Protein AF-A0A7Y2NWB9-F1 (afdb_monomer_lite)

Foldseek 3Di:
DDDDDDPDDPPDDDPDDDPDDPDDPPPPDDDDDDDPDPDDLVVLLVVLVVLLVVLVVLCVVLVLVVPDDDPVLVVVLVVLVVVLVVLVVVLVVCVVPPDPPSSVVNSVSSNVNSVSSVVNSCSSVVVVVVVVD

Secondary structure (DSSP, 8-state):
---------------------S--SSTT-PPP--------HHHHHHHHHHHHHHHHHHHHHH-GGGG---HHHHHHHHHHHHHHHHHHHHHHHHHHS--TTHHHHHHHHHHHHHHHHHHHHHHHHHHHHHH--

Sequence (133 aa):
MAVRRRRFAWSGAGTLALAASIVLVILLSPEPRVTPTVPDPQAELEAAMLQSQLLEEVLIEYEPERRVTDGYTARVVAELEDRISALDQELQVIQLTPAPTADRELLQLWRQRVGLMDALVNVHLTRASNVGL

Radius of gyration: 21.29 Å; chains: 1; bounding box: 44×52×68 Å

pLDDT: mean 75.49, std 19.48, range [40.38, 97.62]

Structure (mmCIF, N/CA/C/O backbone):
data_AF-A0A7Y2NWB9-F1
#
_entry.id   AF-A0A7Y2NWB9-F1
#
loop_
_atom_site.group_PDB
_atom_site.id
_atom_site.type_symbol
_atom_site.label_atom_id
_atom_site.label_alt_id
_atom_site.label_comp_id
_atom_site.label_asym_id
_atom_site.label_entity_id
_atom_site.label_seq_id
_atom_site.pdbx_PDB_ins_code
_atom_site.Cartn_x
_atom_site.Cartn_y
_atom_site.Cartn_z
_atom_site.occupancy
_atom_site.B_iso_or_equiv
_atom_site.auth_seq_id
_atom_site.auth_comp_id
_atom_site.auth_asym_id
_atom_site.auth_atom_id
_atom_site.pdbx_PDB_model_num
ATOM 1 N N . MET A 1 1 ? 22.332 26.633 -47.215 1.00 41.66 1 MET A N 1
ATOM 2 C CA . MET A 1 1 ? 21.721 25.288 -47.226 1.00 41.66 1 MET A CA 1
ATOM 3 C C . MET A 1 1 ? 20.754 25.192 -46.062 1.00 41.66 1 MET A C 1
ATOM 5 O O . MET A 1 1 ? 21.176 25.359 -44.929 1.00 41.66 1 MET A O 1
ATOM 9 N N . ALA A 1 2 ? 19.463 25.032 -46.342 1.00 42.62 2 ALA A N 1
ATOM 10 C CA . ALA A 1 2 ? 18.417 24.911 -45.333 1.00 42.62 2 ALA A CA 1
ATOM 11 C C . ALA A 1 2 ? 17.910 23.468 -45.327 1.00 42.62 2 ALA A C 1
ATOM 13 O O . ALA A 1 2 ? 17.417 22.999 -46.350 1.00 42.62 2 ALA A O 1
ATOM 14 N N . VAL A 1 3 ? 17.993 22.787 -44.184 1.00 48.12 3 VAL A N 1
ATOM 15 C CA . VAL A 1 3 ? 17.208 21.573 -43.942 1.00 48.12 3 VAL A CA 1
ATOM 16 C C . VAL A 1 3 ? 16.238 21.864 -42.806 1.00 48.12 3 VAL A C 1
ATOM 18 O O . VAL A 1 3 ? 16.602 22.235 -41.693 1.00 48.12 3 VAL A O 1
ATOM 21 N N . ARG A 1 4 ? 14.965 21.786 -43.186 1.00 43.06 4 ARG A N 1
ATOM 22 C CA . ARG A 1 4 ? 13.755 22.038 -42.412 1.00 43.06 4 ARG A CA 1
ATOM 23 C C . ARG A 1 4 ? 13.533 20.943 -41.365 1.00 43.06 4 ARG A C 1
ATOM 25 O O . ARG A 1 4 ? 13.778 19.769 -41.608 1.00 43.06 4 ARG A O 1
ATOM 32 N N . ARG A 1 5 ? 12.947 21.375 -40.247 1.00 52.31 5 ARG A N 1
ATOM 33 C CA . ARG A 1 5 ? 12.310 20.593 -39.176 1.00 52.31 5 ARG A CA 1
ATOM 34 C C . ARG A 1 5 ? 11.538 19.367 -39.679 1.00 52.31 5 ARG A C 1
ATOM 36 O O . ARG A 1 5 ? 10.712 19.508 -40.577 1.00 52.31 5 ARG A O 1
ATOM 43 N N . ARG A 1 6 ? 11.598 18.270 -38.920 1.00 49.06 6 ARG A N 1
ATOM 44 C CA . ARG A 1 6 ? 10.420 17.430 -38.656 1.00 49.06 6 ARG A CA 1
ATOM 45 C C . ARG A 1 6 ? 10.377 17.045 -37.180 1.00 49.06 6 ARG A C 1
ATOM 47 O O . ARG A 1 6 ? 11.018 16.108 -36.732 1.00 49.06 6 ARG A O 1
ATOM 54 N N . ARG A 1 7 ? 9.596 17.835 -36.439 1.00 48.62 7 ARG A N 1
ATOM 55 C CA . ARG A 1 7 ? 8.958 17.427 -35.188 1.00 48.62 7 ARG A CA 1
ATOM 56 C C . ARG A 1 7 ? 8.039 16.267 -35.547 1.00 48.62 7 ARG A C 1
ATOM 58 O O . ARG A 1 7 ? 7.064 16.490 -36.260 1.00 48.62 7 ARG A O 1
ATOM 65 N N . PHE A 1 8 ? 8.375 15.057 -35.125 1.00 47.62 8 PHE A N 1
ATOM 66 C CA . PHE A 1 8 ? 7.454 13.938 -35.227 1.00 47.62 8 PHE A CA 1
ATOM 67 C C . PHE A 1 8 ? 6.779 13.801 -33.867 1.00 47.62 8 PHE A C 1
ATOM 69 O O . PHE A 1 8 ? 7.327 13.251 -32.920 1.00 47.62 8 PHE A O 1
ATOM 76 N N . ALA A 1 9 ? 5.624 14.455 -33.768 1.00 53.19 9 ALA A N 1
ATOM 77 C CA . ALA A 1 9 ? 4.693 14.278 -32.677 1.00 53.19 9 ALA A CA 1
ATOM 78 C C . ALA A 1 9 ? 4.225 12.821 -32.688 1.00 53.19 9 ALA A C 1
ATOM 80 O O . ALA A 1 9 ? 3.602 12.384 -33.653 1.00 53.19 9 ALA A O 1
ATOM 81 N N . TRP A 1 10 ? 4.524 12.078 -31.628 1.00 46.38 10 TRP A N 1
ATOM 82 C CA . TRP A 1 10 ? 3.782 10.868 -31.292 1.00 46.38 10 TRP A CA 1
ATOM 83 C C . TRP A 1 10 ? 2.716 11.247 -30.278 1.00 46.38 10 TRP A C 1
ATOM 85 O O . TRP A 1 10 ? 2.829 11.047 -29.076 1.00 46.38 10 TRP A O 1
ATOM 95 N N . SER A 1 11 ? 1.660 11.848 -30.816 1.00 48.72 11 SER A N 1
ATOM 96 C CA . SER A 1 11 ? 0.312 11.677 -30.303 1.00 48.72 11 SER A CA 1
ATOM 97 C C . SER A 1 11 ? -0.064 10.204 -30.471 1.00 48.72 11 SER A C 1
ATOM 99 O O . SER A 1 11 ? -0.562 9.801 -31.521 1.00 48.72 11 SER A O 1
ATOM 101 N N . GLY A 1 12 ? 0.229 9.400 -29.454 1.00 43.94 12 GLY A N 1
ATOM 102 C CA . GLY A 1 12 ? -0.337 8.071 -29.275 1.00 43.94 12 GLY A CA 1
ATOM 103 C C . GLY A 1 12 ? -1.411 8.157 -28.204 1.00 43.94 12 GLY A C 1
ATOM 104 O O . GLY A 1 12 ? -1.126 7.986 -27.025 1.00 43.94 12 GLY A O 1
ATOM 105 N N . ALA A 1 13 ? -2.635 8.481 -28.616 1.00 49.84 13 ALA A N 1
ATOM 106 C CA . ALA A 1 13 ? -3.806 8.233 -27.797 1.00 49.84 13 ALA A CA 1
ATOM 107 C C . ALA A 1 13 ? -3.902 6.719 -27.567 1.00 49.84 13 ALA A C 1
ATOM 109 O O . ALA A 1 13 ? -4.062 5.951 -28.512 1.00 49.84 13 ALA A O 1
ATOM 110 N N . GLY A 1 14 ? -3.777 6.312 -26.311 1.00 41.66 14 GLY A N 1
ATOM 111 C CA . GLY A 1 14 ? -4.011 4.951 -25.856 1.00 41.66 14 GLY A CA 1
ATOM 112 C C . GLY A 1 14 ? -4.876 5.000 -24.612 1.00 41.66 14 GLY A C 1
ATOM 113 O O . GLY A 1 14 ? -4.416 4.700 -23.519 1.00 41.66 14 GLY A O 1
ATOM 114 N N . THR A 1 15 ? -6.128 5.427 -24.763 1.00 51.00 15 THR A N 1
ATOM 115 C CA . THR A 1 15 ? -7.173 5.069 -23.806 1.00 51.00 15 THR A CA 1
ATOM 116 C C . THR A 1 15 ? -7.358 3.559 -23.878 1.00 51.00 15 THR A C 1
ATOM 118 O O . THR A 1 15 ? -8.031 3.056 -24.776 1.00 51.00 15 THR A O 1
ATOM 121 N N . LEU A 1 16 ? -6.759 2.841 -22.939 1.00 45.31 16 LEU A N 1
ATOM 122 C CA . LEU A 1 16 ? -7.176 1.497 -22.571 1.00 45.31 16 LEU A CA 1
ATOM 123 C C . LEU A 1 16 ? -7.732 1.595 -21.157 1.00 45.31 16 LEU A C 1
ATOM 125 O O . LEU A 1 16 ? -7.041 1.411 -20.162 1.00 45.31 16 LEU A O 1
ATOM 129 N N . ALA A 1 17 ? -9.013 1.950 -21.099 1.00 53.28 17 ALA A N 1
ATOM 130 C CA . ALA A 1 17 ? -9.842 1.536 -19.990 1.00 53.28 17 ALA A CA 1
ATOM 131 C C . ALA A 1 17 ? -9.875 0.005 -20.016 1.00 53.28 17 ALA A C 1
ATOM 133 O O . ALA A 1 17 ? -10.386 -0.589 -20.964 1.00 53.28 17 ALA A O 1
ATOM 134 N N . LEU A 1 18 ? -9.333 -0.622 -18.979 1.00 41.03 18 LEU A N 1
ATOM 135 C CA . LEU A 1 18 ? -9.692 -1.985 -18.637 1.00 41.03 18 LEU A CA 1
ATOM 136 C C . LEU A 1 18 ? -9.906 -2.037 -17.128 1.00 41.03 18 LEU A C 1
ATOM 138 O O . LEU A 1 18 ? -9.014 -2.324 -16.340 1.00 41.03 18 LEU A O 1
ATOM 142 N N . ALA A 1 19 ? -11.126 -1.674 -16.741 1.00 52.38 19 ALA A N 1
ATOM 143 C CA . ALA A 1 19 ? -11.701 -2.139 -15.497 1.00 52.38 19 ALA A CA 1
ATOM 144 C C . ALA A 1 19 ? -11.935 -3.651 -15.644 1.00 52.38 19 ALA A C 1
ATOM 146 O O . ALA A 1 19 ? -12.830 -4.053 -16.381 1.00 52.38 19 ALA A O 1
ATOM 147 N N . ALA A 1 20 ? -11.100 -4.465 -15.003 1.00 44.41 20 ALA A N 1
ATOM 148 C CA . ALA A 1 20 ? -11.322 -5.884 -14.707 1.00 44.41 20 ALA A CA 1
ATOM 149 C C . ALA A 1 20 ? -10.144 -6.341 -13.827 1.00 44.41 20 ALA A C 1
ATOM 151 O O . ALA A 1 20 ? -9.002 -6.166 -14.225 1.00 44.41 20 ALA A O 1
ATOM 152 N N . SER A 1 21 ? -10.273 -6.893 -12.629 1.00 41.53 21 SER A N 1
ATOM 153 C CA . SER A 1 21 ? -11.420 -7.200 -11.789 1.00 41.53 21 SER A CA 1
ATOM 154 C C . SER A 1 21 ? -10.859 -7.283 -10.370 1.00 41.53 21 SER A C 1
ATOM 156 O O . SER A 1 21 ? -9.864 -7.968 -10.143 1.00 41.53 21 SER A O 1
ATOM 158 N N . ILE A 1 22 ? -11.500 -6.631 -9.403 1.00 57.06 22 ILE A N 1
ATOM 159 C CA . ILE A 1 22 ? -11.427 -7.122 -8.025 1.00 57.06 22 ILE A CA 1
ATOM 160 C C . ILE A 1 22 ? -12.044 -8.533 -8.059 1.00 57.06 22 ILE A C 1
ATOM 162 O O . ILE A 1 22 ? -13.028 -8.740 -8.768 1.00 57.06 22 ILE A O 1
ATOM 166 N N . VAL A 1 23 ? -11.478 -9.466 -7.288 1.00 51.97 23 VAL A N 1
ATOM 167 C CA . VAL A 1 23 ? -11.861 -10.886 -7.121 1.00 51.97 23 VAL A CA 1
ATOM 168 C C . VAL A 1 23 ? -11.078 -11.876 -7.998 1.00 51.97 23 VAL A C 1
ATOM 170 O O . VAL A 1 23 ? -11.542 -12.328 -9.040 1.00 51.97 23 VAL A O 1
ATOM 173 N N . LEU A 1 24 ? -9.934 -12.340 -7.486 1.00 45.72 24 LEU A N 1
ATOM 174 C CA . LEU A 1 24 ? -9.441 -13.697 -7.755 1.00 45.72 24 LEU A CA 1
ATOM 175 C C . LEU A 1 24 ? -8.763 -14.285 -6.506 1.00 45.72 24 LEU A C 1
ATOM 177 O O . LEU A 1 24 ? -7.582 -14.602 -6.518 1.00 45.72 24 LEU A O 1
ATOM 181 N N . VAL A 1 25 ? -9.510 -14.412 -5.405 1.00 50.09 25 VAL A N 1
ATOM 182 C CA . VAL A 1 25 ? -9.034 -15.134 -4.200 1.00 50.09 25 VAL A CA 1
ATOM 183 C C . VAL A 1 25 ? -9.925 -16.341 -3.848 1.00 50.09 25 VAL A C 1
ATOM 185 O O . VAL A 1 25 ? -9.584 -17.133 -2.983 1.00 50.09 25 VAL A O 1
ATOM 188 N N . ILE A 1 26 ? -11.039 -16.578 -4.553 1.00 52.00 26 ILE A N 1
ATOM 189 C CA . ILE A 1 26 ? -12.053 -17.553 -4.091 1.00 52.00 26 ILE A CA 1
ATOM 190 C C . ILE A 1 26 ? -11.860 -18.987 -4.643 1.00 52.00 26 ILE A C 1
ATOM 192 O O . ILE A 1 26 ? -12.434 -19.927 -4.111 1.00 52.00 26 ILE A O 1
ATOM 196 N N . LEU A 1 27 ? -11.042 -19.223 -5.676 1.00 46.88 27 LEU A N 1
ATOM 197 C CA . LEU A 1 27 ? -11.128 -20.486 -6.440 1.00 46.88 27 LEU A CA 1
ATOM 198 C C . LEU A 1 27 ? -10.244 -21.663 -5.979 1.00 46.88 27 LEU A C 1
ATOM 200 O O . LEU A 1 27 ? -10.344 -22.726 -6.588 1.00 46.88 27 LEU A O 1
ATOM 204 N N . LEU A 1 28 ? -9.404 -21.534 -4.944 1.00 47.84 28 LEU A N 1
ATOM 205 C CA . LEU A 1 28 ? -8.450 -22.601 -4.568 1.00 47.84 28 LEU A CA 1
ATOM 206 C C . LEU A 1 28 ? -8.660 -23.262 -3.195 1.00 47.84 28 LEU A C 1
ATOM 208 O O . LEU A 1 28 ? -7.848 -24.102 -2.812 1.00 47.84 28 LEU A O 1
ATOM 212 N N . SER A 1 29 ? -9.744 -22.968 -2.478 1.00 40.38 29 SER A N 1
ATOM 213 C CA . SER A 1 29 ? -9.995 -23.596 -1.172 1.00 40.38 29 SER A CA 1
ATOM 214 C C . SER A 1 29 ? -11.085 -24.671 -1.268 1.00 40.38 29 SER A C 1
ATOM 216 O O . SER A 1 29 ? -12.234 -24.333 -1.553 1.00 40.38 29 SER A O 1
ATOM 218 N N . PRO A 1 30 ? -10.782 -25.963 -1.028 1.00 44.94 30 PRO A N 1
ATOM 219 C CA . PRO A 1 30 ? -11.818 -26.969 -0.829 1.00 44.94 30 PRO A CA 1
ATOM 220 C C . PRO A 1 30 ? -12.592 -26.636 0.455 1.00 44.94 30 PRO A C 1
ATOM 222 O O . PRO A 1 30 ? -12.017 -26.607 1.541 1.00 44.94 30 PRO A O 1
ATOM 225 N N . GLU A 1 31 ? -13.887 -26.344 0.321 1.00 45.91 31 GLU A N 1
ATOM 226 C CA . GLU A 1 31 ? -14.751 -25.931 1.431 1.00 45.91 31 GLU A CA 1
ATOM 227 C C . GLU A 1 31 ? -14.884 -27.011 2.520 1.00 45.91 31 GLU A C 1
ATOM 229 O O . GLU A 1 31 ? -15.395 -28.104 2.247 1.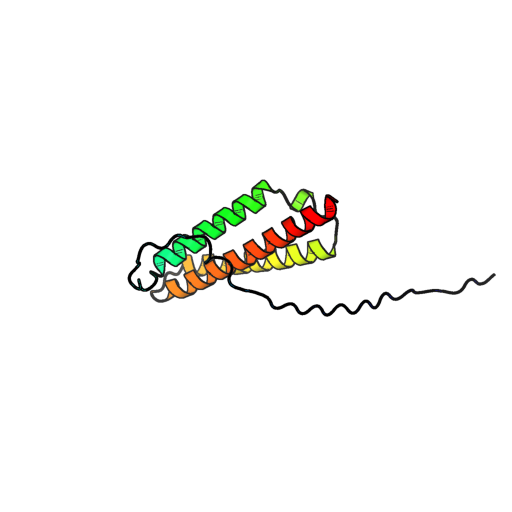00 45.91 31 GLU A O 1
ATOM 234 N N . PRO A 1 32 ? -14.585 -26.701 3.794 1.00 45.19 32 PRO A N 1
ATOM 235 C CA . PRO A 1 32 ? -15.376 -27.231 4.886 1.00 45.19 32 PRO A CA 1
ATOM 236 C C . PRO A 1 32 ? -16.648 -26.379 5.008 1.00 45.19 32 PRO A C 1
ATOM 238 O O . PRO A 1 32 ? -16.604 -25.162 4.876 1.00 45.19 32 PRO A O 1
ATOM 241 N N . ARG A 1 33 ? -17.800 -27.005 5.271 1.00 50.56 33 ARG A N 1
ATOM 242 C CA . ARG A 1 33 ? -19.052 -26.293 5.586 1.00 50.56 33 ARG A CA 1
ATOM 243 C C . ARG A 1 33 ? -18.800 -25.302 6.726 1.00 50.56 33 ARG A C 1
ATOM 245 O O . ARG A 1 33 ? -18.675 -25.732 7.870 1.00 50.56 33 ARG A O 1
ATOM 252 N N . VAL A 1 34 ? -18.755 -24.005 6.435 1.00 51.94 34 VAL A N 1
ATOM 253 C CA . VAL A 1 34 ? -18.683 -22.967 7.466 1.00 51.94 34 VAL A CA 1
ATOM 254 C C . VAL A 1 34 ? -20.055 -22.308 7.540 1.00 51.94 34 VAL A C 1
ATOM 256 O O . V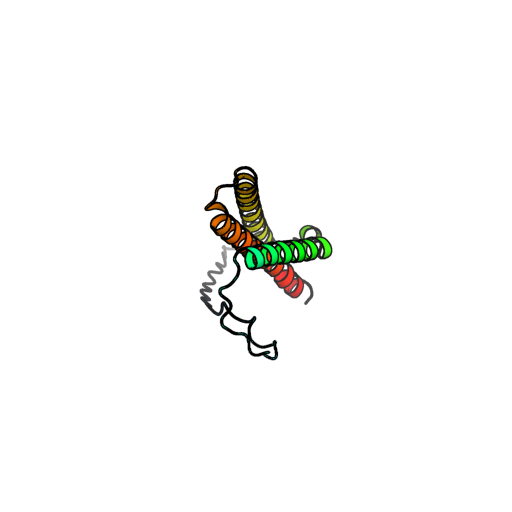AL A 1 34 ? -20.556 -21.741 6.573 1.00 51.94 34 VAL A O 1
ATOM 259 N N . THR A 1 35 ? -20.698 -22.436 8.698 1.00 55.16 35 THR A N 1
ATOM 260 C CA . THR A 1 35 ? -21.747 -21.517 9.162 1.00 55.16 35 THR A CA 1
ATOM 261 C C . THR A 1 35 ? -21.373 -20.071 8.819 1.00 55.16 35 THR A C 1
ATOM 263 O O . THR A 1 35 ? -20.186 -19.767 8.878 1.00 55.16 35 THR A O 1
ATOM 266 N N . PRO A 1 36 ? -22.312 -19.163 8.491 1.00 48.09 36 PRO A N 1
ATOM 267 C CA . PRO A 1 36 ? -21.973 -17.770 8.211 1.00 48.09 36 PRO A CA 1
ATOM 268 C C . PRO A 1 36 ? -21.428 -17.111 9.486 1.00 48.09 36 PRO A C 1
ATOM 270 O O . PRO A 1 36 ? -22.171 -16.566 10.299 1.00 48.09 36 PRO A O 1
ATOM 273 N N . THR A 1 37 ? -20.119 -17.227 9.691 1.00 61.59 37 THR A N 1
ATOM 274 C CA . THR A 1 37 ? -19.365 -16.526 10.719 1.00 61.59 37 THR A CA 1
ATOM 275 C C . THR A 1 37 ? -19.409 -15.061 10.327 1.00 61.59 37 THR A C 1
ATOM 277 O O . THR A 1 37 ? -18.897 -14.683 9.274 1.00 61.59 37 THR A O 1
ATOM 280 N N . VAL A 1 38 ? -20.078 -14.240 11.136 1.00 60.97 38 VAL A N 1
ATOM 281 C CA . VAL A 1 38 ? -19.918 -12.786 11.052 1.00 60.97 38 VAL A CA 1
ATOM 282 C C . VAL A 1 38 ? -18.411 -12.522 11.145 1.00 60.97 38 VAL A C 1
ATOM 284 O O . VAL A 1 38 ? -17.814 -12.999 12.112 1.00 60.97 38 VAL A O 1
ATOM 287 N N . PRO A 1 39 ? -17.785 -11.861 10.154 1.00 66.81 39 PRO A N 1
ATOM 288 C CA . PRO A 1 39 ? -16.345 -11.662 10.164 1.00 66.81 39 PRO A CA 1
ATOM 289 C C . PRO A 1 39 ? -15.940 -10.937 11.444 1.00 66.81 39 PRO A C 1
ATOM 291 O O . PRO A 1 39 ? -16.512 -9.896 11.773 1.00 66.81 39 PRO A O 1
ATOM 294 N N . ASP A 1 40 ? -14.996 -11.516 12.182 1.00 83.12 40 ASP A N 1
ATOM 295 C CA . ASP A 1 40 ? -14.430 -10.881 13.363 1.00 83.12 40 ASP A CA 1
ATOM 296 C C . ASP A 1 40 ? -13.508 -9.738 12.902 1.00 83.12 40 ASP A C 1
ATOM 298 O O . ASP A 1 40 ? -12.487 -10.007 12.260 1.00 83.12 40 ASP A O 1
ATOM 302 N N . PRO A 1 41 ? -13.843 -8.465 13.185 1.00 81.69 41 PRO A N 1
ATOM 303 C CA . PRO A 1 41 ? -13.041 -7.328 12.746 1.00 81.69 41 PRO A CA 1
ATOM 304 C C . PRO A 1 41 ? -11.614 -7.357 13.306 1.00 81.69 41 PRO A C 1
ATOM 306 O O . PRO A 1 41 ? -10.719 -6.797 12.675 1.00 81.69 41 PRO A O 1
ATOM 309 N N . GLN A 1 42 ? -11.379 -8.017 14.447 1.00 84.81 42 GLN A N 1
ATOM 310 C CA . GLN A 1 42 ? -10.027 -8.186 14.981 1.00 84.81 42 GLN A CA 1
ATOM 311 C C . GLN A 1 42 ? -9.211 -9.163 14.133 1.00 84.81 42 GLN A C 1
ATOM 313 O O . GLN A 1 42 ? -8.090 -8.845 13.747 1.00 84.81 42 GLN A O 1
ATOM 318 N N . ALA A 1 43 ? -9.797 -10.297 13.746 1.00 88.44 43 ALA A N 1
ATOM 319 C CA . ALA A 1 43 ? -9.143 -11.249 12.850 1.00 88.44 43 ALA A CA 1
ATOM 320 C C . ALA A 1 43 ? -8.847 -10.637 11.466 1.00 88.44 43 ALA A C 1
ATOM 322 O O . ALA A 1 43 ? -7.795 -10.891 10.880 1.00 88.44 43 ALA A O 1
ATOM 323 N N . GLU A 1 44 ? -9.747 -9.799 10.939 1.00 89.56 44 GLU A N 1
ATOM 324 C CA . GLU A 1 44 ? -9.508 -9.079 9.680 1.00 89.56 44 GLU A CA 1
ATOM 325 C C . GLU A 1 44 ? -8.372 -8.054 9.793 1.00 89.56 44 GLU A C 1
ATOM 327 O O . GLU A 1 44 ? -7.613 -7.867 8.839 1.00 89.56 44 GLU A O 1
ATOM 332 N N . LEU A 1 45 ? -8.253 -7.394 10.947 1.00 89.81 45 LEU A N 1
ATOM 333 C CA . LEU A 1 45 ? -7.177 -6.449 11.228 1.00 89.81 45 LEU A CA 1
ATOM 334 C C . LEU A 1 45 ? -5.826 -7.167 11.291 1.00 89.81 45 LEU A C 1
ATOM 336 O O . LEU A 1 45 ? -4.895 -6.765 10.595 1.00 89.81 45 LEU A O 1
ATOM 340 N N . GLU A 1 46 ? -5.737 -8.255 12.056 1.00 90.50 46 GLU A N 1
ATOM 341 C CA . GLU A 1 46 ? -4.530 -9.084 12.146 1.00 90.50 46 GLU A CA 1
ATOM 342 C C . GLU A 1 46 ? -4.103 -9.608 10.770 1.00 90.50 46 GLU A C 1
ATOM 344 O O . GLU A 1 46 ? -2.929 -9.527 10.405 1.00 90.50 46 GLU A O 1
ATOM 349 N N . ALA A 1 47 ? -5.059 -10.074 9.961 1.00 91.12 47 ALA A N 1
ATOM 350 C CA . ALA A 1 47 ? -4.789 -10.525 8.601 1.00 91.12 47 ALA A CA 1
ATOM 351 C C . ALA A 1 47 ? -4.224 -9.403 7.713 1.00 91.12 47 ALA A C 1
ATOM 353 O O . ALA A 1 47 ? -3.262 -9.629 6.977 1.00 91.12 47 ALA A O 1
ATOM 354 N N . ALA A 1 48 ? -4.780 -8.189 7.794 1.00 90.38 48 ALA A N 1
ATOM 355 C CA . ALA A 1 48 ? -4.286 -7.047 7.028 1.00 90.38 48 ALA A CA 1
ATOM 356 C C . ALA A 1 48 ? -2.869 -6.632 7.463 1.00 90.38 48 ALA A C 1
ATOM 358 O O . ALA A 1 48 ? -2.026 -6.344 6.613 1.00 90.38 48 ALA A O 1
ATOM 359 N N . MET A 1 49 ? -2.579 -6.656 8.767 1.00 90.56 49 MET A N 1
ATOM 360 C CA . MET A 1 49 ? -1.240 -6.388 9.302 1.00 90.56 49 MET A CA 1
ATOM 361 C C . MET A 1 49 ? -0.212 -7.415 8.815 1.00 90.56 49 MET A C 1
ATOM 363 O O . MET A 1 49 ? 0.863 -7.039 8.348 1.00 90.56 49 MET A O 1
ATOM 367 N N . LEU A 1 50 ? -0.556 -8.705 8.869 1.00 95.44 50 LEU A N 1
ATOM 368 C CA . LEU A 1 50 ? 0.309 -9.783 8.383 1.00 95.44 50 LEU A CA 1
ATOM 369 C C . LEU A 1 50 ? 0.572 -9.663 6.882 1.00 95.44 50 LEU A C 1
ATOM 371 O O . LEU A 1 50 ? 1.719 -9.720 6.446 1.00 95.44 50 LEU A O 1
ATOM 375 N N . GLN A 1 51 ? -0.472 -9.443 6.082 1.00 93.25 51 GLN A N 1
ATOM 376 C CA . GLN A 1 51 ? -0.324 -9.251 4.639 1.00 93.25 51 GLN A CA 1
ATOM 377 C C . GLN A 1 51 ? 0.577 -8.054 4.321 1.00 93.25 51 GLN A C 1
ATOM 379 O O . GLN A 1 51 ? 1.402 -8.105 3.412 1.00 93.25 51 GLN A O 1
ATOM 384 N N . SER A 1 52 ? 0.431 -6.983 5.092 1.00 91.25 52 SER A N 1
ATOM 385 C CA . SER A 1 52 ? 1.238 -5.783 4.968 1.00 91.25 52 SER A CA 1
ATOM 386 C C . SER A 1 52 ? 2.726 -6.039 5.258 1.00 91.25 52 SER A C 1
ATOM 388 O O . SER A 1 52 ? 3.573 -5.516 4.536 1.00 91.25 52 SER A O 1
ATOM 390 N N . GLN A 1 53 ? 3.050 -6.862 6.262 1.00 94.06 53 GLN A N 1
ATOM 391 C CA . GLN A 1 53 ? 4.430 -7.283 6.551 1.00 94.06 53 GLN A CA 1
ATOM 392 C C . GLN A 1 53 ? 5.014 -8.150 5.435 1.00 94.06 53 GLN A C 1
ATOM 394 O O . GLN A 1 53 ? 6.137 -7.912 5.006 1.00 94.06 53 GLN A O 1
ATOM 399 N N . LEU A 1 54 ? 4.242 -9.099 4.901 1.00 94.50 54 LEU A N 1
ATOM 400 C CA . LEU A 1 54 ? 4.703 -9.946 3.796 1.00 94.50 54 LEU A CA 1
ATOM 401 C C . LEU A 1 54 ? 5.040 -9.128 2.540 1.00 94.50 54 LEU A C 1
ATOM 403 O O . LEU A 1 54 ? 6.032 -9.396 1.870 1.00 94.50 54 LEU A O 1
ATOM 407 N N . LEU A 1 55 ? 4.235 -8.111 2.216 1.00 93.25 55 LEU A N 1
ATOM 408 C CA . LEU A 1 55 ? 4.519 -7.219 1.085 1.00 93.25 55 LEU A CA 1
ATOM 409 C C . LEU A 1 55 ? 5.798 -6.400 1.307 1.00 93.25 55 LEU A C 1
ATOM 411 O O . LEU A 1 55 ? 6.545 -6.156 0.363 1.00 93.25 55 LEU A O 1
ATOM 415 N N . GLU A 1 56 ? 6.060 -5.993 2.547 1.00 92.38 56 GLU A N 1
ATOM 416 C CA . GLU A 1 56 ? 7.288 -5.291 2.918 1.00 92.38 56 GLU A CA 1
ATOM 417 C C . GLU A 1 56 ? 8.520 -6.192 2.776 1.00 92.38 56 GLU A C 1
ATOM 419 O O . GLU A 1 56 ? 9.515 -5.778 2.183 1.00 92.38 56 GLU A O 1
ATOM 424 N N . GLU A 1 57 ? 8.427 -7.453 3.205 1.00 93.44 57 GLU A N 1
ATOM 425 C CA . GLU A 1 57 ? 9.479 -8.452 2.992 1.00 93.44 57 GLU A CA 1
ATOM 426 C C . GLU A 1 57 ? 9.787 -8.652 1.501 1.00 93.44 57 GLU A C 1
ATOM 428 O O . GLU A 1 57 ? 10.957 -8.656 1.114 1.00 93.44 57 GLU A O 1
ATOM 433 N N . VAL A 1 58 ? 8.759 -8.727 0.647 1.00 90.38 58 VAL A N 1
ATOM 434 C CA . VAL A 1 58 ? 8.930 -8.834 -0.814 1.00 90.38 58 VAL A CA 1
ATOM 435 C C . VAL A 1 58 ? 9.683 -7.630 -1.386 1.00 90.38 58 VAL A C 1
ATOM 437 O O . VAL A 1 58 ? 10.562 -7.799 -2.234 1.00 90.38 58 VAL A O 1
ATOM 440 N N . LEU A 1 59 ? 9.361 -6.411 -0.940 1.00 88.25 59 LEU A N 1
ATOM 441 C CA . LEU A 1 59 ? 10.057 -5.203 -1.394 1.00 88.25 59 LEU A CA 1
ATOM 442 C C . LEU A 1 59 ? 11.525 -5.193 -0.958 1.00 88.25 59 LEU A C 1
ATOM 444 O O . LEU A 1 59 ? 12.392 -4.850 -1.764 1.00 88.25 59 LEU A O 1
ATOM 448 N N . ILE A 1 60 ? 11.808 -5.605 0.281 1.00 88.56 60 ILE A N 1
ATOM 449 C CA . ILE A 1 60 ? 13.171 -5.694 0.816 1.00 88.56 60 ILE A CA 1
ATOM 450 C C . ILE A 1 60 ? 13.988 -6.733 0.041 1.00 88.56 60 ILE A C 1
ATOM 452 O O . ILE A 1 60 ? 15.101 -6.437 -0.392 1.00 88.56 60 ILE A O 1
ATOM 456 N N . GLU A 1 61 ? 13.444 -7.933 -0.173 1.00 87.88 61 GLU A N 1
ATOM 457 C CA . GLU A 1 61 ? 14.142 -9.022 -0.866 1.00 87.88 61 GLU A CA 1
ATOM 458 C C . GLU A 1 61 ? 14.444 -8.677 -2.333 1.00 87.88 61 GLU A C 1
ATOM 460 O O . GLU A 1 61 ? 15.500 -9.028 -2.865 1.00 87.88 61 GLU A O 1
ATOM 465 N N . TYR A 1 62 ? 13.535 -7.963 -3.000 1.00 81.69 62 TYR A N 1
ATOM 466 C CA . TYR A 1 62 ? 13.671 -7.647 -4.419 1.00 81.69 62 TYR A CA 1
ATOM 467 C C . TYR A 1 62 ? 14.695 -6.524 -4.721 1.00 81.69 62 TYR A C 1
ATOM 469 O O . TYR A 1 62 ? 15.210 -6.449 -5.845 1.00 81.69 62 TYR A O 1
ATOM 477 N N . GLU A 1 63 ? 15.022 -5.666 -3.743 1.00 79.06 63 GLU A N 1
ATOM 478 C CA . GLU A 1 63 ? 15.881 -4.471 -3.885 1.00 79.06 63 GLU A CA 1
ATOM 479 C C . GLU A 1 63 ? 15.543 -3.606 -5.133 1.00 79.06 63 GLU A C 1
ATOM 481 O O . GLU A 1 63 ? 16.396 -3.393 -6.013 1.00 79.06 63 GLU A O 1
ATOM 486 N N . PRO A 1 64 ? 14.303 -3.098 -5.271 1.00 70.06 64 PRO A N 1
ATOM 487 C CA . PRO A 1 64 ? 13.852 -2.422 -6.490 1.00 70.06 64 PRO A CA 1
ATOM 488 C C . PRO A 1 64 ? 14.611 -1.128 -6.813 1.00 70.06 64 PRO A C 1
ATOM 490 O O . PRO A 1 64 ? 14.818 -0.806 -7.988 1.00 70.06 64 PRO A O 1
ATOM 493 N N . GLU A 1 65 ? 15.046 -0.396 -5.787 1.00 67.19 65 GLU A N 1
ATOM 494 C CA . GLU A 1 65 ? 15.724 0.902 -5.903 1.00 67.19 65 GLU A CA 1
ATOM 495 C C . GLU A 1 65 ? 17.032 0.814 -6.695 1.00 67.19 65 GLU A C 1
ATOM 497 O O . GLU A 1 65 ? 17.366 1.712 -7.469 1.00 67.19 65 GLU A O 1
ATOM 502 N N . ARG A 1 66 ? 17.739 -0.321 -6.603 1.00 65.69 66 ARG A N 1
ATOM 503 C CA . ARG A 1 66 ? 18.978 -0.567 -7.362 1.00 65.69 66 ARG A CA 1
ATOM 504 C C . ARG A 1 66 ? 18.742 -0.658 -8.867 1.00 65.69 66 ARG A C 1
ATOM 506 O O . ARG A 1 66 ? 19.700 -0.710 -9.637 1.00 65.69 66 ARG A O 1
ATOM 513 N N . ARG A 1 67 ? 17.480 -0.734 -9.296 1.00 65.25 67 ARG A N 1
ATOM 514 C CA . ARG A 1 67 ? 17.109 -1.105 -10.657 1.00 65.25 67 ARG A CA 1
ATOM 515 C C . ARG A 1 67 ? 16.331 -0.031 -11.390 1.00 65.25 67 ARG A C 1
ATOM 517 O O . ARG A 1 67 ? 15.955 -0.322 -12.516 1.00 65.25 67 ARG A O 1
ATOM 524 N N . VAL A 1 68 ? 16.048 1.159 -10.853 1.00 63.41 68 VAL A N 1
ATOM 525 C CA . VAL A 1 68 ? 15.223 2.180 -11.542 1.00 63.41 68 VAL A CA 1
ATOM 526 C C . VAL A 1 68 ? 16.002 2.875 -12.674 1.00 63.41 68 VAL A C 1
ATOM 528 O O . VAL A 1 68 ? 17.018 3.515 -12.441 1.00 63.41 68 VAL A O 1
ATOM 531 N N . THR A 1 69 ? 15.529 2.746 -13.919 1.00 66.81 69 THR A N 1
ATOM 532 C CA . THR A 1 69 ? 16.178 3.2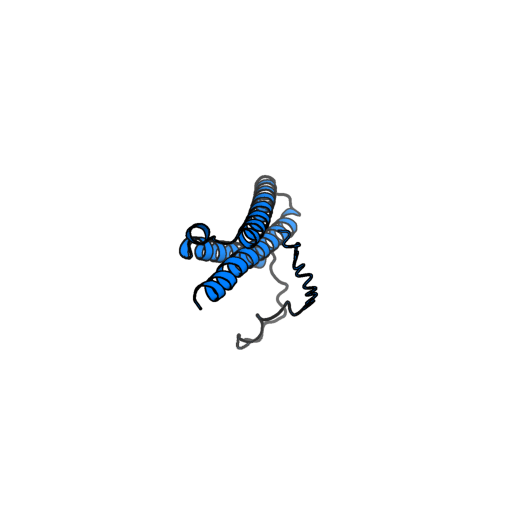84 -15.140 1.00 66.81 69 THR A CA 1
ATOM 533 C C . THR A 1 69 ? 15.265 4.178 -15.979 1.00 66.81 69 THR A C 1
ATOM 535 O O . THR A 1 69 ? 15.733 4.782 -16.940 1.00 66.81 69 THR A O 1
ATOM 538 N N . ASP A 1 70 ? 13.979 4.278 -15.630 1.00 80.56 70 ASP A N 1
ATOM 539 C CA . ASP A 1 70 ? 13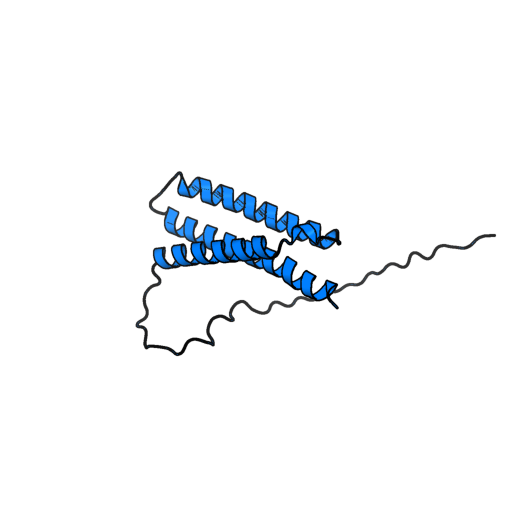.000 5.107 -16.335 1.00 80.56 70 ASP A CA 1
ATOM 540 C C . ASP A 1 70 ? 12.356 6.121 -15.380 1.00 80.56 70 ASP A C 1
ATOM 542 O O . ASP A 1 70 ? 11.910 5.774 -14.284 1.00 80.56 70 ASP A O 1
ATOM 546 N N . GLY A 1 71 ? 12.305 7.381 -15.819 1.00 83.88 71 GLY A N 1
ATOM 547 C CA . GLY A 1 71 ? 11.818 8.504 -15.022 1.00 83.88 71 GLY A CA 1
ATOM 548 C C . GLY A 1 71 ? 10.303 8.503 -14.822 1.00 83.88 71 GLY A C 1
ATOM 549 O O . GLY A 1 71 ? 9.832 8.973 -13.788 1.00 83.88 71 GLY A O 1
ATOM 550 N N . TYR A 1 72 ? 9.529 7.952 -15.764 1.00 85.50 72 TYR A N 1
ATOM 551 C CA . TYR A 1 72 ? 8.082 7.825 -15.576 1.00 85.50 72 TYR A CA 1
ATOM 552 C C . TYR A 1 72 ? 7.769 6.827 -14.459 1.00 85.50 72 TYR A C 1
ATOM 554 O O . TYR A 1 72 ? 7.016 7.149 -13.541 1.00 85.50 72 TYR A O 1
ATOM 562 N N . THR A 1 73 ? 8.407 5.655 -14.493 1.00 86.00 73 THR A N 1
ATOM 563 C CA . THR A 1 73 ? 8.260 4.650 -13.432 1.00 86.00 73 THR A CA 1
ATOM 564 C C . THR A 1 73 ? 8.720 5.190 -12.078 1.00 86.00 73 THR A C 1
ATOM 566 O O . THR A 1 73 ? 8.016 5.008 -11.089 1.00 86.00 73 THR A O 1
ATOM 569 N N . ALA A 1 74 ? 9.847 5.911 -12.032 1.00 87.62 74 ALA A N 1
ATOM 570 C CA . ALA A 1 74 ? 10.332 6.546 -10.804 1.00 87.62 74 ALA A CA 1
ATOM 571 C C . ALA A 1 74 ? 9.293 7.499 -10.190 1.00 87.62 74 ALA A C 1
ATOM 573 O O . ALA A 1 74 ? 9.104 7.511 -8.979 1.00 87.62 74 ALA A O 1
ATOM 574 N N . ARG A 1 75 ? 8.572 8.261 -11.026 1.00 90.88 75 ARG A N 1
ATOM 575 C CA . ARG A 1 75 ? 7.505 9.157 -10.560 1.00 90.88 75 ARG A CA 1
ATOM 576 C C . ARG A 1 75 ? 6.331 8.390 -9.952 1.00 90.88 75 ARG A C 1
ATOM 578 O O . A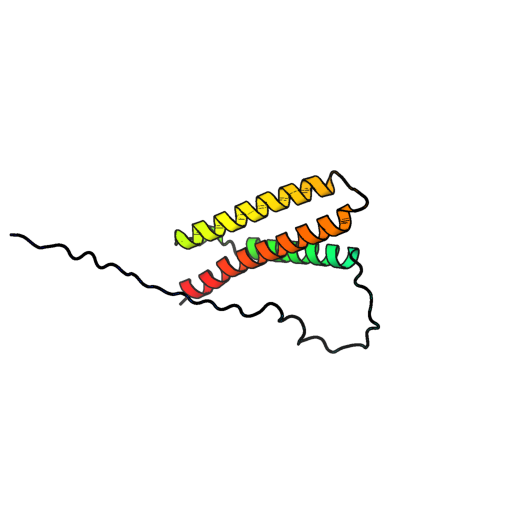RG A 1 75 ? 5.787 8.831 -8.949 1.00 90.88 75 ARG A O 1
ATOM 585 N N . VAL A 1 76 ? 5.924 7.281 -10.571 1.00 91.06 76 VAL A N 1
ATOM 586 C CA . VAL A 1 76 ? 4.821 6.445 -10.064 1.00 91.06 76 VAL A CA 1
ATOM 587 C C . VAL A 1 76 ? 5.199 5.793 -8.734 1.00 91.06 76 VAL A C 1
ATOM 589 O O . VAL A 1 76 ? 4.383 5.790 -7.821 1.00 91.06 76 VAL A O 1
ATOM 592 N N . VAL A 1 77 ? 6.431 5.290 -8.617 1.00 91.69 77 VAL A N 1
ATOM 593 C CA . VAL A 1 77 ? 6.972 4.733 -7.366 1.00 91.69 77 VAL A CA 1
ATOM 594 C C . VAL A 1 77 ? 6.956 5.786 -6.259 1.00 91.69 77 VAL A C 1
ATOM 596 O O . VAL A 1 77 ? 6.315 5.559 -5.240 1.00 91.69 77 VAL A O 1
ATOM 599 N N . ALA A 1 78 ? 7.534 6.966 -6.504 1.00 92.50 78 ALA A N 1
ATOM 600 C CA . ALA A 1 78 ? 7.560 8.048 -5.519 1.00 92.50 78 ALA A CA 1
ATOM 601 C C . ALA A 1 78 ? 6.146 8.476 -5.079 1.00 92.50 78 ALA A C 1
ATOM 603 O O . ALA A 1 78 ? 5.890 8.671 -3.898 1.00 92.50 78 ALA A O 1
ATOM 604 N N . GLU A 1 79 ? 5.194 8.563 -6.015 1.00 95.38 79 GLU A N 1
ATOM 605 C CA . GLU A 1 79 ? 3.800 8.896 -5.694 1.00 95.38 79 GLU A CA 1
ATOM 606 C C . GLU A 1 79 ? 3.128 7.830 -4.807 1.00 95.38 79 GLU A C 1
ATOM 608 O O . GLU A 1 79 ? 2.303 8.164 -3.955 1.00 95.38 79 GLU A O 1
ATOM 613 N N . LEU A 1 80 ? 3.461 6.547 -4.985 1.00 94.81 80 LEU A N 1
ATOM 614 C CA . LEU A 1 80 ? 2.965 5.469 -4.126 1.00 94.81 80 LEU A CA 1
ATOM 615 C C . LEU A 1 80 ? 3.622 5.504 -2.740 1.00 94.81 80 LEU A C 1
ATOM 617 O O . LEU A 1 80 ? 2.910 5.409 -1.743 1.00 94.81 80 LEU A O 1
ATOM 621 N N . GLU A 1 81 ? 4.939 5.691 -2.671 1.00 94.88 81 GLU A N 1
ATOM 622 C CA . GLU A 1 81 ? 5.705 5.794 -1.420 1.00 94.88 81 GLU A CA 1
ATOM 623 C C . GLU A 1 81 ? 5.266 6.990 -0.565 1.00 94.88 81 GLU A C 1
ATOM 625 O O . GLU A 1 81 ? 5.083 6.849 0.647 1.00 94.88 81 GLU A O 1
ATOM 630 N N . ASP A 1 82 ? 5.003 8.142 -1.187 1.00 97.62 82 ASP A N 1
ATOM 631 C CA . ASP A 1 82 ? 4.473 9.328 -0.506 1.00 97.62 82 ASP A CA 1
ATOM 632 C C . ASP A 1 82 ? 3.097 9.042 0.116 1.00 97.62 82 ASP A C 1
ATOM 634 O O . ASP A 1 82 ? 2.816 9.423 1.256 1.00 97.62 82 ASP A O 1
ATOM 638 N N . ARG A 1 83 ? 2.228 8.331 -0.612 1.00 97.38 83 ARG A N 1
ATOM 639 C CA . ARG A 1 83 ? 0.891 7.959 -0.124 1.00 97.38 83 ARG A CA 1
ATOM 640 C C . ARG A 1 83 ? 0.952 6.923 0.994 1.00 97.38 83 ARG A C 1
ATOM 642 O O . ARG A 1 83 ? 0.179 7.036 1.941 1.00 97.38 83 ARG A O 1
ATOM 649 N N . ILE A 1 84 ? 1.855 5.945 0.900 1.00 95.12 84 ILE A N 1
ATOM 650 C CA . ILE A 1 84 ? 2.108 4.973 1.974 1.00 95.12 84 ILE A CA 1
ATOM 651 C C . ILE A 1 84 ? 2.608 5.710 3.217 1.00 95.12 84 ILE A C 1
ATOM 653 O O . ILE A 1 84 ? 2.066 5.513 4.297 1.00 95.12 84 ILE A O 1
ATOM 657 N N . SER A 1 85 ? 3.559 6.632 3.058 1.00 97.44 85 SER A N 1
ATOM 658 C CA . SER A 1 85 ? 4.117 7.415 4.165 1.00 97.44 85 SER A CA 1
ATOM 659 C C . SER A 1 85 ? 3.068 8.283 4.865 1.00 97.44 85 SER A C 1
ATOM 661 O O . SER A 1 85 ? 3.073 8.386 6.091 1.00 97.44 85 SER A O 1
ATOM 663 N N . ALA A 1 86 ? 2.158 8.908 4.112 1.00 97.38 86 ALA A N 1
ATOM 664 C CA . ALA A 1 86 ? 1.044 9.664 4.685 1.00 97.38 86 ALA A CA 1
ATOM 665 C C . ALA A 1 86 ? 0.081 8.753 5.465 1.00 97.38 86 ALA A C 1
ATOM 667 O O . ALA A 1 86 ? -0.316 9.075 6.583 1.00 97.38 86 ALA A O 1
ATOM 668 N N . LEU A 1 87 ? -0.242 7.585 4.908 1.00 96.12 87 LEU A N 1
ATOM 669 C CA . LEU A 1 87 ? -1.114 6.612 5.556 1.00 96.12 87 LEU A CA 1
ATOM 670 C C . LEU A 1 87 ? -0.490 6.014 6.826 1.00 96.12 87 LEU A C 1
ATOM 672 O O . LEU A 1 87 ? -1.179 5.834 7.827 1.00 96.12 87 LEU A O 1
ATOM 676 N N . ASP A 1 88 ? 0.815 5.748 6.812 1.00 95.81 88 ASP A N 1
ATOM 677 C CA . ASP A 1 88 ? 1.557 5.252 7.973 1.00 95.81 88 ASP A CA 1
ATOM 678 C C . ASP A 1 88 ? 1.554 6.281 9.120 1.00 95.81 88 ASP A C 1
ATOM 680 O O . ASP A 1 88 ? 1.463 5.905 10.291 1.00 95.81 88 ASP A O 1
ATOM 684 N N . GLN A 1 89 ? 1.551 7.583 8.808 1.00 96.31 89 GLN A N 1
ATOM 685 C CA . GLN A 1 89 ? 1.362 8.638 9.811 1.00 96.31 89 GLN A CA 1
ATOM 686 C C . GLN A 1 89 ? -0.052 8.616 10.409 1.00 96.31 89 GLN A C 1
ATOM 688 O O . GLN A 1 89 ? -0.199 8.719 11.628 1.00 96.31 89 GLN A O 1
ATOM 693 N N . GLU A 1 90 ? -1.095 8.443 9.592 1.00 94.19 90 GLU A N 1
ATOM 694 C CA . GLU A 1 90 ? -2.479 8.312 10.078 1.00 94.19 90 GLU A CA 1
ATOM 695 C C . GLU A 1 90 ? -2.644 7.075 10.974 1.00 94.19 90 GLU A C 1
ATOM 697 O O . GLU A 1 90 ? -3.196 7.163 12.076 1.00 94.19 90 GLU A O 1
ATOM 702 N N . LEU A 1 91 ? -2.082 5.938 10.548 1.00 93.38 91 LEU A N 1
ATOM 703 C CA . LEU A 1 91 ? -2.020 4.709 11.338 1.00 93.38 91 LEU A CA 1
ATOM 704 C C . LEU A 1 91 ? -1.330 4.943 12.683 1.00 93.38 91 LEU A C 1
ATOM 706 O O . LEU A 1 91 ? -1.797 4.448 13.711 1.00 93.38 91 LEU A O 1
ATOM 710 N N . GLN A 1 92 ? -0.227 5.690 12.706 1.00 93.25 92 GLN A N 1
ATOM 711 C CA . GLN A 1 92 ? 0.483 6.008 13.941 1.00 93.25 92 GLN A CA 1
ATOM 712 C C . GLN A 1 92 ? -0.369 6.870 14.884 1.00 93.25 92 GLN A C 1
ATOM 714 O O . GLN A 1 92 ? -0.434 6.585 16.080 1.00 93.25 92 GLN A O 1
ATOM 719 N N . VAL A 1 93 ? -1.060 7.889 14.365 1.00 91.75 93 VAL A N 1
ATOM 720 C CA . VAL A 1 93 ? -1.920 8.779 15.166 1.00 91.75 93 VAL A CA 1
ATOM 721 C C . VAL A 1 93 ? -3.069 8.013 15.824 1.00 91.75 93 VAL A C 1
ATOM 723 O O . VAL A 1 93 ? -3.309 8.184 17.024 1.00 91.75 93 VAL A O 1
ATOM 726 N N . ILE A 1 94 ? -3.749 7.141 15.073 1.00 89.94 94 ILE A N 1
ATOM 727 C CA . ILE A 1 94 ? -4.870 6.344 15.594 1.00 89.94 94 ILE A CA 1
ATOM 728 C C . ILE A 1 94 ? -4.405 5.346 16.654 1.00 89.94 94 ILE A C 1
ATOM 730 O O . ILE A 1 94 ? -5.041 5.222 17.699 1.00 89.94 94 ILE A O 1
ATOM 734 N N . GLN A 1 95 ? -3.273 4.673 16.434 1.00 86.62 95 GLN A N 1
ATOM 735 C CA . GLN A 1 95 ? -2.728 3.722 17.410 1.00 86.62 95 GLN A CA 1
ATOM 736 C C . GLN A 1 95 ? -2.321 4.395 18.730 1.00 86.62 95 GLN A C 1
ATOM 738 O O . GLN A 1 95 ? -2.429 3.784 19.792 1.00 86.62 95 GLN A O 1
ATOM 743 N N . LEU A 1 96 ? -1.884 5.658 18.684 1.00 87.69 96 LEU A N 1
ATOM 744 C CA . LEU A 1 96 ? -1.545 6.439 19.877 1.00 87.69 96 LEU A CA 1
ATOM 745 C C . LEU A 1 96 ? -2.775 6.996 20.612 1.00 87.69 96 LEU A C 1
ATOM 747 O O . LEU A 1 96 ? -2.668 7.341 21.789 1.00 87.69 96 LEU A O 1
ATOM 751 N N . THR A 1 97 ? -3.934 7.072 19.949 1.00 84.69 97 THR A N 1
ATOM 752 C CA . THR A 1 97 ? -5.180 7.616 20.516 1.00 84.69 97 THR A CA 1
ATOM 753 C C . THR A 1 97 ? -6.325 6.598 20.408 1.00 84.69 97 THR A C 1
ATOM 755 O O . THR A 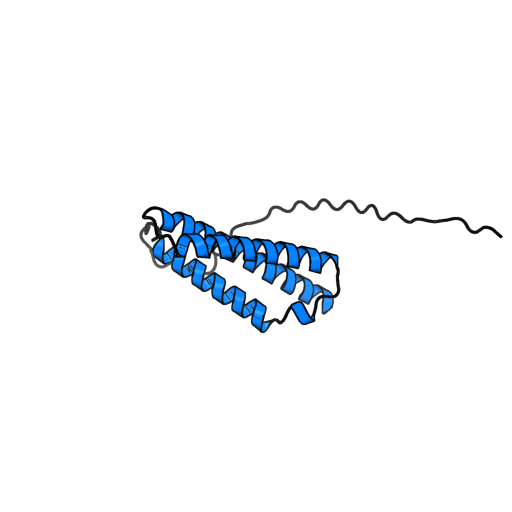1 97 ? -7.270 6.806 19.644 1.00 84.69 97 THR A O 1
ATOM 758 N N . PRO A 1 98 ? -6.274 5.483 21.162 1.00 70.56 98 PRO A N 1
ATOM 759 C CA . PRO A 1 98 ? -7.276 4.430 21.058 1.00 70.56 98 PRO A CA 1
ATOM 760 C C . PRO A 1 98 ? -8.653 4.928 21.522 1.00 70.56 98 PRO A C 1
ATOM 762 O O . PRO A 1 98 ? -8.865 5.241 22.695 1.00 70.56 98 PRO A O 1
ATOM 765 N N . ALA A 1 99 ? -9.601 4.984 20.586 1.00 76.88 99 ALA A N 1
ATOM 766 C CA . ALA A 1 99 ? -11.009 5.278 20.837 1.00 76.88 99 ALA A CA 1
ATOM 767 C C . ALA A 1 99 ? -11.872 4.023 20.589 1.00 76.88 99 ALA A C 1
ATOM 769 O O . ALA A 1 99 ? -11.524 3.209 19.740 1.00 76.88 99 ALA A O 1
ATOM 770 N N . PRO A 1 100 ? -13.041 3.864 21.238 1.00 68.44 100 PRO A N 1
ATOM 771 C CA . PRO A 1 100 ? -13.897 2.679 21.064 1.00 68.44 100 PRO A CA 1
ATOM 772 C C . PRO A 1 100 ? -14.399 2.438 19.628 1.00 68.44 100 PRO A C 1
ATOM 774 O O . PRO A 1 100 ? -14.833 1.340 19.297 1.00 68.44 100 PRO A O 1
ATOM 777 N N . THR A 1 101 ? -14.391 3.466 18.774 1.00 70.25 101 THR A N 1
ATOM 778 C CA . THR A 1 101 ? -14.744 3.365 17.347 1.00 70.25 101 THR A CA 1
ATOM 779 C C . THR A 1 101 ? -13.527 3.248 16.430 1.00 70.25 101 THR A C 1
ATOM 781 O O . THR A 1 101 ? -13.708 3.077 15.224 1.00 70.25 101 THR A O 1
ATOM 784 N N . ALA A 1 102 ? -12.313 3.331 16.983 1.00 79.44 102 ALA A N 1
ATOM 785 C CA . ALA A 1 102 ? -11.068 3.342 16.226 1.00 79.44 102 ALA A CA 1
ATOM 786 C C . ALA A 1 102 ? -10.822 2.018 15.498 1.00 79.44 102 ALA A C 1
ATOM 788 O O . ALA A 1 102 ? -10.219 2.037 14.439 1.00 79.44 102 ALA A O 1
ATOM 789 N N . ASP A 1 103 ? -11.343 0.887 15.983 1.00 81.88 103 ASP A N 1
ATOM 790 C CA . ASP A 1 103 ? -11.060 -0.433 15.398 1.00 81.88 103 ASP A CA 1
ATOM 791 C C . ASP A 1 103 ? -11.482 -0.550 13.925 1.00 81.88 103 ASP A C 1
ATOM 793 O O . ASP A 1 103 ? -10.765 -1.129 13.108 1.00 81.88 103 ASP A O 1
ATOM 797 N N . ARG A 1 104 ? -12.628 0.034 13.544 1.00 85.12 104 ARG A N 1
ATOM 798 C CA . ARG A 1 104 ? -13.067 0.022 12.136 1.00 85.12 104 ARG A CA 1
ATOM 799 C C . ARG A 1 104 ? -12.234 0.947 11.264 1.00 85.12 104 ARG A C 1
ATOM 801 O O . ARG A 1 104 ? -11.988 0.625 10.107 1.00 85.12 104 ARG A O 1
ATOM 808 N N . GLU A 1 105 ? -11.863 2.101 11.799 1.00 89.12 105 GLU A N 1
ATOM 809 C CA . GLU A 1 105 ? -11.036 3.081 11.100 1.00 89.12 105 GLU A CA 1
ATOM 810 C C . GLU A 1 105 ? -9.623 2.524 10.900 1.00 89.12 105 GLU A C 1
ATOM 812 O O . GLU A 1 105 ? -9.119 2.489 9.782 1.00 89.12 105 GLU A O 1
ATOM 817 N N . LEU A 1 106 ? -9.054 1.938 11.952 1.00 91.56 106 LEU A N 1
ATOM 818 C CA . LEU A 1 106 ? -7.785 1.226 11.950 1.00 91.56 106 LEU A CA 1
ATOM 819 C C . LEU A 1 106 ? -7.779 0.103 10.907 1.00 91.56 106 LEU A C 1
ATOM 821 O O . LEU A 1 106 ? -6.872 0.040 10.080 1.00 91.56 106 LEU A O 1
ATOM 825 N N . LEU A 1 107 ? -8.819 -0.737 10.878 1.00 90.56 107 LEU A N 1
ATOM 826 C CA . LEU A 1 107 ? -8.969 -1.773 9.855 1.00 90.56 107 LEU A CA 1
ATOM 827 C C . LEU A 1 107 ? -9.008 -1.188 8.433 1.00 90.56 107 LEU A C 1
ATOM 829 O O . LEU A 1 107 ? -8.398 -1.741 7.516 1.00 90.56 107 LEU A O 1
ATOM 833 N N . GLN A 1 108 ? -9.713 -0.073 8.222 1.00 91.75 108 GLN A N 1
ATOM 834 C CA . GLN A 1 108 ? -9.758 0.584 6.913 1.00 91.75 108 GLN A CA 1
ATOM 835 C C . GLN A 1 108 ? -8.393 1.127 6.489 1.00 91.75 108 GLN A C 1
ATOM 837 O O . GLN A 1 108 ? -8.039 0.992 5.317 1.00 91.75 108 GLN A O 1
ATOM 842 N N . LEU A 1 109 ? -7.622 1.711 7.405 1.00 94.62 109 LEU A N 1
ATOM 843 C CA . LEU A 1 109 ? -6.279 2.203 7.106 1.00 94.62 109 LEU A CA 1
ATOM 844 C C . LEU A 1 109 ? -5.320 1.052 6.776 1.00 94.62 109 LEU A C 1
ATOM 846 O O . LEU A 1 109 ? -4.619 1.113 5.770 1.00 94.62 109 LEU A O 1
ATOM 850 N N . TRP A 1 110 ? -5.349 -0.050 7.529 1.00 94.94 110 TRP A N 1
ATOM 851 C CA . TRP A 1 110 ? -4.522 -1.223 7.216 1.00 94.94 110 TRP A CA 1
ATOM 852 C C . TRP A 1 110 ? -4.848 -1.831 5.850 1.00 94.94 110 TRP A C 1
ATOM 854 O O . TRP A 1 110 ? -3.943 -2.164 5.086 1.00 94.94 110 TRP A O 1
ATOM 864 N N . ARG A 1 111 ? -6.134 -1.907 5.485 1.00 94.88 111 ARG A N 1
ATOM 865 C CA . ARG A 1 111 ? -6.548 -2.333 4.137 1.00 94.88 111 ARG A CA 1
ATOM 866 C C . ARG A 1 111 ? -6.027 -1.404 3.044 1.00 94.88 111 ARG A C 1
ATOM 868 O O . ARG A 1 111 ? -5.615 -1.878 1.987 1.00 94.88 111 ARG A O 1
ATOM 875 N N . GLN A 1 112 ? -6.035 -0.095 3.288 1.00 96.94 112 GLN A N 1
ATOM 876 C CA . GLN A 1 112 ? -5.463 0.874 2.355 1.00 96.94 112 GLN A CA 1
ATOM 877 C C . GLN A 1 112 ? -3.949 0.686 2.212 1.00 96.94 112 GLN A C 1
ATOM 879 O O . GLN A 1 112 ? -3.454 0.720 1.086 1.00 96.94 112 GLN A O 1
ATOM 884 N N . ARG A 1 113 ? -3.230 0.402 3.310 1.00 97.44 113 ARG A N 1
ATOM 885 C CA . ARG A 1 113 ? -1.775 0.178 3.285 1.00 97.44 113 ARG A CA 1
ATOM 886 C C . ARG A 1 113 ? -1.445 -1.031 2.435 1.00 97.44 113 ARG A C 1
ATOM 888 O O . ARG A 1 113 ? -0.628 -0.928 1.527 1.00 97.44 113 ARG A O 1
ATOM 895 N N . VAL A 1 114 ? -2.147 -2.139 2.666 1.00 97.00 114 VAL A N 1
ATOM 896 C CA . VAL A 1 114 ? -2.031 -3.353 1.853 1.00 97.00 114 VAL A CA 1
ATOM 897 C C . VAL A 1 114 ? -2.249 -3.047 0.370 1.00 97.00 114 VAL A C 1
ATOM 899 O O . VAL A 1 114 ? -1.441 -3.458 -0.454 1.00 97.00 114 VAL A O 1
ATOM 902 N N . GLY A 1 115 ? -3.297 -2.295 0.020 1.00 95.06 115 GLY A N 1
ATOM 903 C CA . GLY A 1 115 ? -3.581 -1.953 -1.377 1.00 95.06 115 GLY A CA 1
ATOM 904 C C . GLY A 1 115 ? -2.494 -1.098 -2.039 1.00 95.06 115 GLY A C 1
ATOM 905 O O . GLY A 1 115 ? -2.164 -1.315 -3.204 1.00 95.06 115 GLY A O 1
ATOM 906 N N . LEU A 1 116 ? -1.917 -0.138 -1.311 1.00 96.88 116 LEU A N 1
ATOM 907 C CA . LEU A 1 116 ? -0.817 0.687 -1.820 1.00 96.88 116 LEU A CA 1
ATOM 908 C C . LEU A 1 116 ? 0.491 -0.106 -1.944 1.00 96.88 116 LEU A C 1
ATOM 910 O O . LEU A 1 116 ? 1.184 0.023 -2.952 1.00 96.88 116 LEU A O 1
ATOM 914 N N . MET A 1 117 ? 0.801 -0.950 -0.959 1.00 94.69 117 MET A N 1
ATOM 915 C CA . MET A 1 117 ? 1.973 -1.831 -0.968 1.00 94.69 117 MET A CA 1
ATOM 916 C C . MET A 1 117 ? 1.898 -2.852 -2.108 1.00 94.69 117 MET A C 1
ATOM 918 O O . MET A 1 117 ? 2.879 -3.054 -2.818 1.00 94.69 117 MET A O 1
ATOM 922 N N . ASP A 1 118 ? 0.726 -3.444 -2.343 1.00 93.94 118 ASP A N 1
ATOM 923 C CA . ASP A 1 118 ? 0.494 -4.350 -3.470 1.00 93.94 118 ASP A CA 1
ATOM 924 C C . ASP A 1 118 ? 0.688 -3.632 -4.814 1.00 93.94 118 ASP A C 1
ATOM 926 O O . ASP A 1 118 ? 1.364 -4.141 -5.709 1.00 93.94 118 ASP A O 1
ATOM 930 N N . ALA A 1 119 ? 0.176 -2.404 -4.954 1.00 94.06 119 ALA A N 1
ATOM 931 C CA . ALA A 1 119 ? 0.416 -1.595 -6.147 1.00 94.06 119 ALA A CA 1
ATOM 932 C C . ALA A 1 119 ? 1.914 -1.310 -6.359 1.00 94.06 119 ALA A C 1
ATOM 934 O O . ALA A 1 119 ? 2.403 -1.426 -7.485 1.00 94.06 119 ALA A O 1
ATOM 935 N N . LEU A 1 120 ? 2.649 -0.982 -5.292 1.00 93.56 120 LEU A N 1
ATOM 936 C CA . LEU A 1 120 ? 4.089 -0.726 -5.343 1.00 93.56 120 LEU A CA 1
ATOM 937 C C . LEU A 1 120 ? 4.869 -1.977 -5.779 1.00 93.56 120 LEU A C 1
ATOM 939 O O . LEU A 1 120 ? 5.654 -1.919 -6.730 1.00 93.56 120 LEU A O 1
ATOM 943 N N . VAL A 1 121 ? 4.587 -3.129 -5.163 1.00 91.00 121 VAL A N 1
ATOM 944 C CA . VAL A 1 121 ? 5.151 -4.430 -5.558 1.00 91.00 121 VAL A CA 1
ATOM 945 C C . VAL A 1 121 ? 4.859 -4.720 -7.033 1.00 91.00 121 VAL A C 1
ATOM 947 O O . VAL A 1 121 ? 5.773 -5.038 -7.797 1.00 91.00 121 VAL A O 1
ATOM 950 N N . ASN A 1 122 ? 3.614 -4.541 -7.478 1.00 90.88 122 ASN A N 1
ATOM 951 C CA . ASN A 1 122 ? 3.216 -4.789 -8.864 1.00 90.88 122 ASN A CA 1
ATOM 952 C C . ASN A 1 122 ? 3.952 -3.893 -9.871 1.00 90.88 122 ASN A C 1
ATOM 954 O O . ASN A 1 122 ? 4.343 -4.375 -10.941 1.00 90.88 122 ASN A O 1
ATOM 958 N N . VAL A 1 123 ? 4.184 -2.614 -9.552 1.00 89.94 123 VAL A N 1
ATOM 959 C CA . VAL A 1 123 ? 4.983 -1.706 -10.394 1.00 89.94 123 VAL A CA 1
ATOM 960 C C . VAL A 1 123 ? 6.411 -2.236 -10.552 1.00 89.94 123 VAL A C 1
ATOM 962 O O . VAL A 1 123 ? 6.934 -2.286 -11.672 1.00 89.94 123 VAL A O 1
ATOM 965 N N . HIS A 1 124 ? 7.031 -2.692 -9.463 1.00 87.25 124 HIS A N 1
ATOM 966 C CA . HIS A 1 124 ? 8.384 -3.244 -9.501 1.00 87.25 124 HIS A CA 1
ATOM 967 C C . HIS A 1 124 ? 8.466 -4.566 -10.276 1.00 87.25 124 HIS A C 1
ATOM 969 O O . HIS A 1 124 ? 9.342 -4.712 -11.134 1.00 87.25 124 HIS A O 1
ATOM 975 N N . LEU A 1 125 ? 7.526 -5.490 -10.061 1.00 84.69 125 LEU A N 1
ATOM 976 C CA . LEU A 1 125 ? 7.486 -6.784 -10.753 1.00 84.69 125 LEU A CA 1
ATOM 977 C C . LEU A 1 125 ? 7.177 -6.646 -12.250 1.00 84.69 125 LEU A C 1
ATOM 979 O O . LEU A 1 125 ? 7.856 -7.248 -13.087 1.00 84.69 125 LEU A O 1
ATOM 983 N N . THR A 1 126 ? 6.199 -5.813 -12.618 1.00 83.62 126 THR A N 1
ATOM 984 C CA . THR A 1 126 ? 5.847 -5.572 -14.028 1.00 83.62 126 THR A CA 1
ATOM 985 C C . THR A 1 126 ? 7.045 -5.015 -14.782 1.00 83.62 126 THR A C 1
ATOM 987 O O . THR A 1 126 ? 7.352 -5.437 -15.897 1.00 83.62 126 THR A O 1
ATOM 990 N N . ARG A 1 127 ? 7.796 -4.106 -14.164 1.00 75.88 127 ARG A N 1
ATOM 991 C CA . ARG A 1 127 ? 9.014 -3.592 -14.775 1.00 75.88 127 ARG A CA 1
ATOM 992 C C . ARG A 1 127 ? 10.106 -4.653 -14.894 1.00 75.88 127 ARG A C 1
ATOM 994 O O . ARG A 1 127 ? 10.736 -4.715 -15.946 1.00 75.88 127 ARG A O 1
ATOM 1001 N N . ALA A 1 128 ? 10.297 -5.491 -13.874 1.00 68.75 128 ALA A N 1
ATOM 1002 C CA . ALA A 1 128 ? 11.246 -6.606 -13.902 1.00 68.75 128 ALA A CA 1
ATOM 1003 C C . ALA A 1 128 ? 11.071 -7.475 -15.152 1.00 68.75 128 ALA A C 1
ATOM 1005 O O . ALA A 1 128 ? 12.042 -7.780 -15.841 1.00 68.75 128 ALA A O 1
ATOM 1006 N N . SER A 1 129 ? 9.817 -7.819 -15.462 1.00 68.12 129 SER A N 1
ATOM 1007 C CA . SER A 1 129 ? 9.488 -8.631 -16.634 1.00 68.12 129 SER A CA 1
ATOM 1008 C C . SER A 1 129 ? 9.788 -7.926 -17.962 1.00 68.12 129 SER A C 1
ATOM 1010 O O . SER A 1 129 ? 10.224 -8.577 -18.902 1.00 68.12 129 SER A O 1
ATOM 1012 N N . ASN A 1 130 ? 9.636 -6.600 -18.034 1.00 64.62 130 ASN A N 1
ATOM 1013 C CA . ASN A 1 130 ? 9.886 -5.828 -19.255 1.00 64.62 130 ASN A CA 1
ATOM 1014 C C . ASN A 1 130 ? 11.375 -5.538 -19.524 1.00 64.62 130 ASN A C 1
ATOM 1016 O O . ASN A 1 130 ? 11.738 -5.317 -20.674 1.00 64.62 130 ASN A O 1
ATOM 1020 N N . VAL A 1 131 ? 12.236 -5.503 -18.498 1.00 66.12 131 VAL A N 1
ATOM 1021 C CA . VAL A 1 131 ? 13.688 -5.255 -18.672 1.00 66.12 131 VAL A CA 1
ATOM 1022 C C . VAL A 1 131 ? 14.515 -6.533 -18.858 1.00 66.12 131 VAL A C 1
ATOM 1024 O O . VAL A 1 131 ? 15.688 -6.443 -19.207 1.00 66.12 131 VAL A O 1
ATOM 1027 N N . GLY A 1 132 ? 13.935 -7.705 -18.580 1.00 59.22 132 GLY A N 1
ATOM 1028 C CA . GLY A 1 132 ? 14.593 -9.012 -18.697 1.00 59.22 132 GLY A CA 1
ATOM 1029 C C . GLY A 1 132 ? 14.363 -9.747 -20.024 1.00 59.22 132 GLY A C 1
ATOM 1030 O O . GLY A 1 132 ? 14.812 -10.887 -20.141 1.00 59.22 132 GLY A O 1
ATOM 1031 N N . LEU A 1 133 ? 13.656 -9.130 -20.979 1.00 50.81 133 LEU A N 1
ATOM 1032 C CA . LEU A 1 133 ? 13.360 -9.667 -22.315 1.00 50.81 133 LEU A CA 1
ATOM 1033 C C . LEU A 1 133 ? 14.222 -9.021 -23.403 1.00 50.81 133 LEU A C 1
ATOM 1035 O O . LEU A 1 133 ? 14.496 -7.804 -23.299 1.00 50.81 133 LEU A O 1
#